Protein AF-A0A081ASE7-F1 (afdb_monomer_lite)

Organism: NCBI:txid1317066

Structure (mmCIF, N/CA/C/O backbone):
data_AF-A0A081ASE7-F1
#
_entry.id   AF-A0A081ASE7-F1
#
loop_
_atom_site.group_PDB
_atom_site.id
_atom_site.type_symbol
_atom_site.label_atom_id
_atom_site.label_alt_id
_atom_site.label_comp_id
_atom_site.label_asym_id
_atom_site.label_entity_id
_atom_site.label_seq_id
_atom_site.pdbx_PDB_ins_code
_atom_site.Cartn_x
_atom_site.Cartn_y
_atom_site.Cartn_z
_atom_site.occupancy
_atom_site.B_iso_or_equiv
_atom_site.auth_seq_id
_atom_site.auth_comp_id
_atom_site.auth_asym_id
_atom_site.auth_atom_id
_atom_site.pdbx_PDB_model_num
ATOM 1 N N . MET A 1 1 ? -24.961 2.358 8.330 1.00 37.66 1 MET A N 1
ATOM 2 C CA . MET A 1 1 ? -25.173 3.781 7.990 1.00 37.66 1 MET A CA 1
ATOM 3 C C . MET A 1 1 ? -24.498 4.041 6.657 1.00 37.66 1 MET A C 1
ATOM 5 O O . MET A 1 1 ? -23.305 3.800 6.544 1.00 37.66 1 MET A O 1
ATOM 9 N N . ALA A 1 2 ? -25.281 4.386 5.636 1.00 39.34 2 ALA A N 1
ATOM 10 C CA . ALA A 1 2 ? -24.842 4.494 4.249 1.00 39.34 2 ALA A CA 1
ATOM 11 C C . ALA A 1 2 ? -24.632 5.969 3.885 1.00 39.34 2 ALA A C 1
ATOM 13 O O . ALA A 1 2 ? -25.591 6.742 3.891 1.00 39.34 2 ALA A O 1
ATOM 14 N N . CYS A 1 3 ? -23.402 6.364 3.558 1.00 46.72 3 CYS A N 1
ATOM 15 C CA . CYS A 1 3 ? -23.148 7.680 2.978 1.00 46.72 3 CYS A CA 1
ATOM 16 C C . CYS A 1 3 ? -23.470 7.627 1.481 1.00 46.72 3 CYS A C 1
ATOM 18 O O . CYS A 1 3 ? -22.793 6.977 0.687 1.00 46.72 3 CYS A O 1
ATOM 20 N N . LYS A 1 4 ? -24.583 8.277 1.147 1.00 43.94 4 LYS A N 1
ATOM 21 C CA . LYS A 1 4 ? -25.170 8.457 -0.180 1.00 43.94 4 LYS A CA 1
ATOM 22 C C . LYS A 1 4 ? -24.197 9.244 -1.070 1.00 43.94 4 LYS A C 1
ATOM 24 O O . LYS A 1 4 ? -23.629 10.237 -0.626 1.00 43.94 4 LYS A O 1
ATOM 29 N N . GLY A 1 5 ? -24.000 8.776 -2.303 1.00 40.81 5 GLY A N 1
ATOM 30 C CA . GLY A 1 5 ? -23.021 9.313 -3.249 1.00 40.81 5 GLY A CA 1
ATOM 31 C C . GLY A 1 5 ? -23.175 10.811 -3.518 1.00 40.81 5 GLY A C 1
ATOM 32 O O . GLY A 1 5 ? -24.281 11.316 -3.716 1.00 40.81 5 GLY A O 1
ATOM 33 N N . PHE A 1 6 ? -22.041 11.508 -3.555 1.00 41.19 6 PHE A N 1
ATOM 34 C CA . PHE A 1 6 ? -21.948 12.900 -3.974 1.00 41.19 6 PHE A CA 1
ATOM 35 C C . PHE A 1 6 ? -22.159 12.969 -5.492 1.00 41.19 6 PHE A C 1
ATOM 37 O O . PHE A 1 6 ? -21.246 12.727 -6.280 1.00 41.19 6 PHE A O 1
ATOM 44 N N . LYS A 1 7 ? -23.398 13.224 -5.917 1.00 41.25 7 LYS A N 1
ATOM 45 C CA . LYS A 1 7 ? -23.735 13.431 -7.327 1.00 41.25 7 LYS A CA 1
ATOM 46 C C . LYS A 1 7 ? -23.467 14.896 -7.669 1.00 41.25 7 LYS A C 1
ATOM 48 O O . LYS A 1 7 ? -24.189 15.775 -7.208 1.00 41.25 7 LYS A O 1
ATOM 53 N N . ALA A 1 8 ? -22.450 15.158 -8.487 1.00 45.34 8 ALA A N 1
ATOM 54 C CA . ALA A 1 8 ? -22.311 16.449 -9.150 1.00 45.34 8 ALA A CA 1
ATOM 55 C C . ALA A 1 8 ? -23.490 16.606 -10.124 1.00 45.34 8 ALA A C 1
ATOM 57 O O . ALA A 1 8 ? -23.613 15.851 -11.091 1.00 45.34 8 ALA A O 1
ATOM 58 N N . SER A 1 9 ? -24.409 17.525 -9.820 1.00 37.75 9 SER A N 1
ATOM 59 C CA . SER A 1 9 ? -25.514 17.836 -10.721 1.00 37.75 9 SER A CA 1
ATOM 60 C C . SER A 1 9 ? -24.978 18.606 -11.921 1.00 37.75 9 SER A C 1
ATOM 62 O O . SER A 1 9 ? -24.335 19.643 -11.770 1.00 37.75 9 SER A O 1
ATOM 64 N N . SER A 1 10 ? -25.254 18.054 -13.100 1.00 40.00 10 SER A N 1
ATOM 65 C CA . SER A 1 10 ? -25.004 18.638 -14.413 1.00 40.00 10 SER A CA 1
ATOM 66 C C . SER A 1 10 ? -25.527 20.072 -14.497 1.00 40.00 10 SER A C 1
ATOM 68 O O . SER A 1 10 ? -26.594 20.381 -13.966 1.00 40.00 10 SER A O 1
ATOM 70 N N . ALA A 1 11 ? -24.750 20.904 -15.189 1.00 47.31 11 ALA A N 1
ATOM 71 C CA . ALA A 1 11 ? -24.963 22.320 -15.438 1.00 47.31 11 ALA A CA 1
ATOM 72 C C . ALA A 1 11 ? -26.425 22.660 -15.781 1.00 47.31 11 ALA A C 1
ATOM 74 O O . ALA A 1 11 ? -26.929 22.276 -16.834 1.00 47.31 11 ALA A O 1
ATOM 75 N N . ALA A 1 12 ? -27.073 23.420 -14.898 1.00 38.94 12 ALA A N 1
ATOM 76 C CA . ALA A 1 12 ? -28.266 24.193 -15.215 1.00 38.94 12 ALA A CA 1
ATOM 77 C C . ALA A 1 12 ? -27.850 25.665 -15.331 1.00 38.94 12 ALA A C 1
ATOM 79 O O . ALA A 1 12 ? -27.097 26.173 -14.499 1.00 38.94 12 ALA A O 1
ATOM 80 N N . GLN A 1 13 ? -28.273 26.304 -16.419 1.00 39.38 13 GLN A N 1
ATOM 81 C CA . GLN A 1 13 ? -27.868 27.651 -16.810 1.00 39.38 13 GLN A CA 1
ATOM 82 C C . GLN A 1 13 ? -28.332 28.710 -15.787 1.00 39.38 13 GLN A C 1
ATOM 84 O O . GLN A 1 13 ? -29.387 28.530 -15.175 1.00 39.38 13 GLN A O 1
ATOM 89 N N . PRO A 1 14 ? -27.590 29.818 -15.597 1.00 40.09 14 PRO A N 1
ATOM 90 C CA . PRO A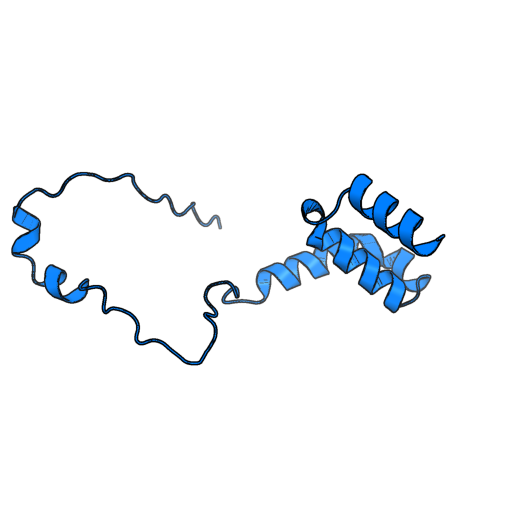 1 14 ? -27.941 30.849 -14.624 1.00 40.09 14 PRO A CA 1
ATOM 91 C C . PRO A 1 14 ? -29.102 31.714 -15.137 1.00 40.09 14 PRO A C 1
ATOM 93 O O . PRO A 1 14 ? -28.974 32.369 -16.169 1.00 40.09 14 PRO A O 1
ATOM 96 N N . THR A 1 15 ? -30.214 31.758 -14.403 1.00 42.38 15 THR A N 1
ATOM 97 C CA . THR A 1 15 ? -31.198 32.846 -14.495 1.00 42.38 15 THR A CA 1
ATOM 98 C C . THR A 1 15 ? -30.738 34.028 -13.632 1.00 42.38 15 THR A C 1
ATOM 100 O O . THR A 1 15 ? -30.171 33.851 -12.549 1.00 42.38 15 THR A O 1
ATOM 103 N N . GLU A 1 16 ? -30.957 35.248 -14.131 1.00 53.66 16 GLU A N 1
ATOM 104 C CA . GLU A 1 16 ? -30.357 36.514 -13.666 1.00 53.66 16 GLU A CA 1
ATOM 105 C C . GLU A 1 16 ? -30.599 36.909 -12.193 1.00 53.66 16 GLU A C 1
ATOM 107 O O . GLU A 1 16 ? -29.951 37.829 -11.689 1.00 53.66 16 GLU A O 1
ATOM 112 N N . GLU A 1 17 ? -31.467 36.218 -11.454 1.00 48.59 17 GLU A N 1
ATOM 113 C CA . GLU A 1 17 ? -31.783 36.549 -10.055 1.00 48.59 17 GLU A CA 1
ATOM 114 C C . GLU A 1 17 ? -30.665 36.201 -9.061 1.00 48.59 17 GLU A C 1
ATOM 116 O O . GLU A 1 17 ? -30.566 36.810 -7.993 1.00 48.59 17 GLU A O 1
ATOM 121 N N . THR A 1 18 ? -29.761 35.284 -9.415 1.00 45.03 18 THR A N 1
ATOM 122 C CA . THR A 1 18 ? -28.657 34.882 -8.518 1.00 45.03 18 THR A CA 1
ATOM 123 C C . THR A 1 18 ? -27.640 36.015 -8.315 1.00 45.03 18 THR A C 1
ATOM 125 O O . THR A 1 18 ? -26.959 36.085 -7.292 1.00 45.03 18 THR A O 1
ATOM 128 N N . THR A 1 19 ? -27.588 36.961 -9.253 1.00 47.91 19 THR A N 1
ATOM 129 C CA . THR A 1 19 ? -26.613 38.060 -9.303 1.00 47.91 19 THR A CA 1
ATOM 130 C C . THR A 1 19 ? -26.806 39.112 -8.203 1.00 47.91 19 THR A C 1
ATOM 132 O O . THR A 1 19 ? -25.910 39.917 -7.970 1.00 47.91 19 THR A O 1
ATOM 135 N N . ARG A 1 20 ? -27.953 39.119 -7.504 1.00 52.03 20 ARG A N 1
ATOM 136 C CA . ARG A 1 20 ? -28.248 40.072 -6.412 1.00 52.03 20 ARG A CA 1
ATOM 137 C C . ARG A 1 20 ? -28.177 39.469 -5.010 1.00 52.03 20 ARG A C 1
ATOM 139 O O . ARG A 1 20 ? -28.446 40.169 -4.038 1.00 52.03 20 ARG A O 1
ATOM 146 N N . SER A 1 21 ? -27.832 38.189 -4.877 1.00 62.25 21 SER A N 1
ATOM 147 C CA . SER A 1 21 ? -27.681 37.578 -3.558 1.00 62.25 21 SER A CA 1
ATOM 148 C C . SER A 1 21 ? -26.294 37.875 -2.988 1.00 62.25 21 SER A C 1
ATOM 150 O O . SER A 1 21 ? -25.284 37.660 -3.657 1.00 62.25 21 SER A O 1
ATOM 152 N N . PHE A 1 22 ? -26.243 38.306 -1.722 1.00 57.66 22 PHE A N 1
ATOM 153 C CA . PHE A 1 22 ? -25.021 38.525 -0.927 1.00 57.66 22 PHE A CA 1
ATOM 154 C C . PHE A 1 22 ? -24.048 37.327 -0.944 1.00 57.66 22 PHE A C 1
ATOM 156 O O . PHE A 1 22 ? -22.863 37.474 -0.656 1.00 57.66 22 PHE A O 1
ATOM 163 N N . LEU A 1 23 ? -24.532 36.145 -1.331 1.00 61.34 23 LEU A N 1
ATOM 164 C CA . LEU A 1 23 ? -23.751 34.922 -1.503 1.00 61.34 23 LEU A CA 1
ATOM 165 C C . LEU A 1 23 ? -22.827 34.941 -2.734 1.00 61.34 23 LEU A C 1
ATOM 167 O O . LEU A 1 23 ? -21.864 34.177 -2.774 1.00 61.34 23 LEU A O 1
ATOM 171 N N . GLY A 1 24 ? -23.075 35.810 -3.722 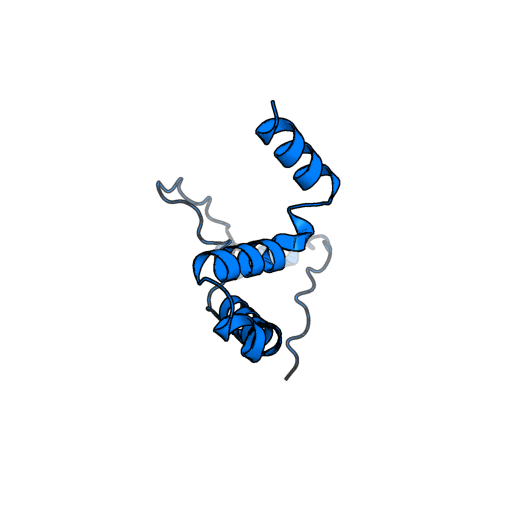1.00 52.56 24 GLY A 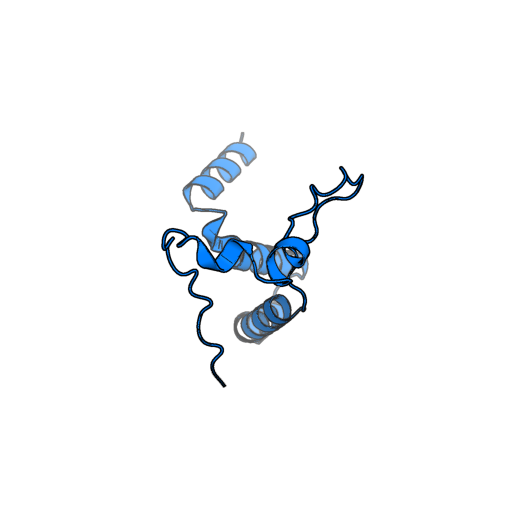N 1
ATOM 172 C CA . GLY A 1 24 ? -22.283 35.885 -4.955 1.00 52.56 24 GLY A CA 1
ATOM 173 C C . GLY A 1 24 ? -20.825 36.296 -4.725 1.00 52.56 24 GLY A C 1
ATOM 174 O O . GLY A 1 24 ? -19.929 35.805 -5.408 1.00 52.56 24 GLY A O 1
ATOM 175 N N . VAL A 1 25 ? -20.570 37.132 -3.713 1.00 55.56 25 VAL A N 1
ATOM 176 C CA . VAL A 1 25 ? -19.211 37.562 -3.336 1.00 55.56 25 VAL A CA 1
ATOM 177 C C . VAL A 1 25 ? -18.490 36.482 -2.518 1.00 55.56 25 VAL A C 1
ATOM 179 O O . VAL A 1 25 ? -17.276 36.338 -2.615 1.00 55.56 25 VAL A O 1
ATOM 182 N N . VAL A 1 26 ? -19.228 35.658 -1.767 1.00 58.31 26 VAL A N 1
ATOM 183 C CA . VAL A 1 26 ? -18.655 34.616 -0.892 1.00 58.31 26 VAL A CA 1
ATOM 184 C C . VAL A 1 26 ? -18.081 33.440 -1.695 1.00 58.31 26 VAL A C 1
ATOM 186 O O . VAL A 1 26 ? -17.126 32.803 -1.257 1.00 58.31 26 VAL A O 1
ATOM 189 N N . PHE A 1 27 ? -18.601 33.178 -2.898 1.00 57.00 27 PHE A N 1
ATOM 190 C CA . PHE A 1 27 ? -18.088 32.136 -3.799 1.00 57.00 27 PHE A CA 1
ATOM 191 C C . PHE A 1 27 ? -17.125 32.652 -4.871 1.00 57.00 27 PHE A C 1
ATOM 193 O O . PHE A 1 27 ? -16.828 31.925 -5.825 1.00 57.00 27 PHE A O 1
ATOM 200 N N . GLN A 1 28 ? -16.609 33.878 -4.739 1.00 60.47 28 GLN A N 1
ATOM 201 C CA . GLN A 1 28 ? -15.558 34.351 -5.630 1.00 60.47 28 GLN A CA 1
ATOM 202 C C . GLN A 1 28 ? -14.322 33.469 -5.394 1.00 60.47 28 GLN A C 1
ATOM 204 O O . GLN A 1 28 ? -13.620 33.602 -4.395 1.00 60.47 28 GLN A O 1
ATOM 209 N N . LYS A 1 29 ? -14.115 32.481 -6.279 1.00 62.03 29 LYS A N 1
ATOM 210 C CA . LYS A 1 29 ? -12.973 31.562 -6.237 1.00 62.03 29 LYS A CA 1
ATOM 211 C C . LYS A 1 29 ? -11.708 32.397 -6.345 1.00 62.03 29 LYS A C 1
ATOM 213 O O . LYS A 1 29 ? -11.304 32.777 -7.439 1.00 62.03 29 LYS A O 1
ATOM 218 N N . ALA A 1 30 ? -11.108 32.681 -5.195 1.00 65.75 30 ALA A N 1
ATOM 219 C CA . ALA A 1 30 ? -9.784 33.255 -5.121 1.00 65.75 30 ALA A CA 1
ATOM 220 C C . ALA A 1 30 ? -8.834 32.327 -5.879 1.00 65.75 30 ALA A C 1
ATOM 222 O O . ALA A 1 30 ? -8.775 31.123 -5.608 1.00 65.75 30 ALA A O 1
ATOM 223 N N . THR A 1 31 ? -8.121 32.878 -6.857 1.00 64.56 31 THR A N 1
ATOM 224 C CA . THR A 1 31 ? -7.048 32.174 -7.551 1.00 64.56 31 THR A CA 1
ATOM 225 C C . THR A 1 31 ? -6.025 31.775 -6.487 1.00 64.56 31 THR A C 1
ATOM 227 O O . THR A 1 31 ? -5.469 32.668 -5.843 1.00 64.56 31 THR A O 1
ATOM 230 N N . PRO A 1 32 ? -5.803 30.473 -6.222 1.00 63.91 32 PRO A N 1
ATOM 231 C CA . PRO A 1 32 ? -4.904 30.074 -5.153 1.00 63.91 32 PRO A CA 1
ATOM 232 C C . PRO A 1 32 ? -3.507 30.596 -5.485 1.00 63.91 32 PRO A C 1
ATOM 234 O O . PRO A 1 32 ? -2.979 30.336 -6.570 1.00 63.91 32 PRO A O 1
ATOM 237 N N . ALA A 1 33 ? -2.928 31.369 -4.563 1.00 69.62 33 ALA A N 1
ATOM 238 C CA . ALA A 1 33 ? -1.548 31.816 -4.668 1.00 69.62 33 ALA A CA 1
ATOM 239 C C . ALA A 1 33 ? -0.651 30.596 -4.914 1.00 69.62 33 ALA A C 1
ATOM 241 O O . ALA A 1 33 ? -0.864 29.538 -4.319 1.00 69.62 33 ALA A O 1
ATOM 242 N N . ARG A 1 34 ? 0.325 30.725 -5.817 1.00 67.69 34 ARG A N 1
ATOM 243 C CA . ARG A 1 34 ? 1.233 29.634 -6.184 1.00 67.69 34 ARG A CA 1
ATOM 244 C C . ARG A 1 34 ? 2.047 29.251 -4.945 1.00 67.69 34 ARG A C 1
ATOM 246 O O . ARG A 1 34 ? 2.995 29.942 -4.588 1.00 67.69 34 ARG A O 1
ATOM 253 N N . THR A 1 35 ? 1.617 28.203 -4.249 1.00 71.06 35 THR A N 1
ATOM 254 C CA . THR A 1 35 ? 2.269 27.742 -3.024 1.00 71.06 35 THR A CA 1
ATOM 255 C C . THR A 1 35 ? 3.530 26.963 -3.399 1.00 71.06 35 THR A C 1
ATOM 257 O O . THR A 1 35 ? 3.605 26.330 -4.452 1.00 71.06 35 THR A O 1
ATOM 260 N N . THR A 1 36 ? 4.545 27.011 -2.542 1.00 85.31 36 THR A N 1
ATOM 261 C CA . THR A 1 36 ? 5.760 26.190 -2.673 1.00 85.31 36 THR A CA 1
ATOM 262 C C . THR A 1 36 ? 5.523 24.721 -2.315 1.00 85.31 36 THR A C 1
ATOM 264 O O . THR A 1 36 ? 6.408 23.892 -2.506 1.00 85.31 36 THR A O 1
ATOM 267 N N . TYR A 1 37 ? 4.344 24.393 -1.784 1.00 82.69 37 TYR A N 1
ATOM 268 C CA . TYR A 1 37 ? 4.012 23.080 -1.247 1.00 82.69 37 TYR A CA 1
ATOM 269 C C . TYR A 1 37 ? 3.113 22.308 -2.208 1.00 82.69 37 TYR A C 1
ATOM 271 O O . TYR A 1 37 ? 2.217 22.868 -2.840 1.00 82.69 37 TYR A O 1
ATOM 279 N N . MET A 1 38 ? 3.322 20.995 -2.299 1.00 84.62 38 MET A N 1
ATOM 280 C CA . MET A 1 38 ? 2.446 20.145 -3.101 1.00 84.62 38 MET A CA 1
ATOM 281 C C . MET A 1 38 ? 1.039 20.092 -2.501 1.00 84.62 38 MET A C 1
ATOM 283 O O . MET A 1 38 ? 0.854 20.108 -1.284 1.00 84.62 38 MET A O 1
ATOM 287 N N . SER A 1 39 ? 0.038 20.017 -3.376 1.00 84.75 39 SER A N 1
ATOM 288 C CA . SER A 1 39 ? -1.354 19.862 -2.964 1.00 84.75 39 SER A CA 1
ATOM 289 C C . SER A 1 39 ? -1.555 18.522 -2.257 1.00 84.75 39 SER A C 1
ATOM 291 O O . SER A 1 39 ? -1.284 17.471 -2.829 1.00 84.75 39 SER A O 1
ATOM 293 N N . VAL A 1 40 ? -2.093 18.568 -1.037 1.00 85.94 40 VAL A N 1
ATOM 294 C CA . VAL A 1 40 ? -2.467 17.385 -0.239 1.00 85.94 40 VAL A CA 1
ATOM 295 C C . VAL A 1 40 ? -3.886 16.892 -0.533 1.00 85.94 40 VAL A C 1
ATOM 297 O O . VAL A 1 40 ? -4.384 16.010 0.152 1.00 85.94 40 VAL A O 1
ATOM 300 N N . SER A 1 41 ? -4.553 17.444 -1.551 1.00 87.06 41 SER A N 1
ATOM 301 C CA . SER A 1 41 ? -5.940 17.087 -1.898 1.00 87.06 41 SER A CA 1
ATOM 302 C C . SER A 1 41 ? -6.147 15.606 -2.247 1.00 87.06 41 SER A C 1
ATOM 304 O O . SER A 1 41 ? -7.262 15.109 -2.126 1.00 87.06 41 SER A O 1
ATOM 306 N N . SER A 1 42 ? -5.091 14.900 -2.657 1.00 84.38 42 SER A N 1
ATOM 307 C CA . SER A 1 42 ? -5.111 13.458 -2.926 1.00 84.38 42 SER A CA 1
ATOM 308 C C . SER A 1 42 ? -4.948 12.593 -1.673 1.00 84.38 42 SER A C 1
ATOM 310 O O . SER A 1 42 ? -5.180 11.387 -1.739 1.00 84.38 42 SER A O 1
ATOM 312 N N . ILE A 1 43 ? -4.538 13.177 -0.544 1.00 84.88 43 ILE A N 1
ATOM 313 C CA . ILE A 1 43 ? -4.358 12.455 0.713 1.00 84.88 43 ILE A CA 1
ATOM 314 C C . ILE A 1 43 ? -5.723 12.391 1.403 1.00 84.88 43 ILE A C 1
ATOM 316 O O . ILE A 1 43 ? -6.311 13.437 1.692 1.00 84.88 43 ILE A O 1
ATOM 320 N N . PRO A 1 44 ? -6.259 11.190 1.675 1.00 83.19 44 PRO A N 1
ATOM 321 C CA . PRO A 1 44 ? -7.524 11.078 2.376 1.00 83.19 44 PRO A CA 1
ATOM 322 C C . PRO A 1 44 ? -7.409 11.682 3.788 1.00 83.19 44 PRO A C 1
ATOM 324 O O . PRO A 1 44 ? -6.369 11.554 4.434 1.00 83.19 44 PRO A O 1
ATOM 327 N N . PRO A 1 45 ? -8.482 12.300 4.311 1.00 81.31 45 PRO A N 1
ATOM 328 C CA . PRO A 1 45 ? -8.469 12.985 5.608 1.00 81.31 45 PRO A CA 1
ATOM 329 C C . PRO A 1 45 ? -8.302 12.040 6.811 1.00 81.31 45 PRO A C 1
ATOM 331 O O . PRO A 1 45 ? -8.118 12.503 7.932 1.00 81.31 45 PRO A O 1
ATOM 334 N N . THR A 1 46 ? -8.393 10.722 6.599 1.00 88.56 46 THR A N 1
ATOM 335 C CA . THR A 1 46 ? -8.346 9.686 7.641 1.00 88.56 46 THR A CA 1
ATOM 336 C C . THR A 1 46 ? -7.668 8.418 7.126 1.00 88.56 46 THR A C 1
ATOM 338 O O . THR A 1 46 ? -7.752 8.116 5.935 1.00 88.56 46 THR A O 1
ATOM 341 N N . SER A 1 47 ? -7.112 7.612 8.031 1.00 88.44 47 SER A N 1
ATOM 342 C CA . SER A 1 47 ? -6.470 6.315 7.760 1.00 88.44 47 SER A CA 1
ATOM 343 C C . SER A 1 47 ? -7.428 5.162 7.423 1.00 88.44 47 SER A C 1
ATOM 345 O O . SER A 1 47 ? -6.969 4.035 7.246 1.00 88.44 47 SER A O 1
ATOM 347 N N . ASN A 1 48 ? -8.734 5.413 7.293 1.00 86.75 48 ASN A N 1
ATOM 348 C CA . ASN A 1 48 ? -9.767 4.382 7.119 1.00 86.75 48 ASN A CA 1
ATOM 349 C C . ASN A 1 48 ? -9.474 3.383 5.984 1.00 86.75 48 ASN A C 1
ATOM 351 O O . ASN A 1 48 ? -9.715 2.187 6.136 1.00 86.75 48 ASN A O 1
ATOM 355 N N . GLU A 1 49 ? -8.942 3.850 4.850 1.00 84.56 49 GLU A N 1
ATOM 356 C CA . GLU A 1 49 ? -8.587 2.972 3.725 1.00 84.56 49 GLU A CA 1
ATOM 357 C C . GLU A 1 49 ? -7.427 2.031 4.079 1.00 84.56 49 GLU A C 1
ATOM 359 O O . GLU A 1 49 ? -7.498 0.831 3.805 1.00 84.56 49 GLU A O 1
ATOM 364 N N . CYS A 1 50 ? -6.400 2.543 4.764 1.00 85.56 50 CYS A N 1
ATOM 365 C CA . CYS A 1 50 ? -5.285 1.739 5.260 1.00 85.56 50 CYS A CA 1
ATOM 366 C C . CYS A 1 50 ? -5.767 0.703 6.282 1.00 85.56 50 CYS A C 1
ATOM 368 O O . CYS A 1 50 ? -5.386 -0.463 6.216 1.00 85.56 50 CYS A O 1
ATOM 370 N N . GLU A 1 51 ? -6.637 1.099 7.210 1.00 88.19 51 GLU A N 1
ATOM 371 C CA . GLU A 1 51 ? -7.186 0.203 8.232 1.00 88.19 51 GLU A CA 1
ATOM 372 C C . GLU A 1 51 ? -8.054 -0.902 7.625 1.00 88.19 51 GLU A C 1
ATOM 374 O O . GLU A 1 51 ? -7.909 -2.074 7.993 1.00 88.19 51 GLU A O 1
ATOM 379 N N . ARG A 1 52 ? -8.911 -0.567 6.649 1.00 88.12 52 ARG A N 1
ATOM 380 C CA . ARG A 1 52 ? -9.715 -1.557 5.917 1.00 88.12 52 ARG A CA 1
ATOM 381 C C . ARG A 1 52 ? -8.814 -2.540 5.177 1.00 88.12 52 ARG A C 1
ATOM 383 O O . ARG A 1 52 ? -9.045 -3.747 5.235 1.00 88.12 52 ARG A O 1
ATOM 390 N N . PHE A 1 53 ? -7.764 -2.033 4.539 1.00 85.56 53 PHE A N 1
ATOM 391 C CA . PHE A 1 53 ? -6.789 -2.848 3.835 1.00 85.56 53 PHE A CA 1
ATOM 392 C C . PHE A 1 53 ? -6.032 -3.798 4.773 1.00 85.56 53 PHE A C 1
ATOM 394 O O . PHE A 1 53 ? -6.017 -5.004 4.536 1.00 85.56 53 PHE A O 1
ATOM 401 N N . PHE A 1 54 ? -5.470 -3.308 5.881 1.00 82.75 54 PHE A N 1
ATOM 402 C CA . PHE A 1 54 ? -4.746 -4.166 6.823 1.00 82.75 54 PHE A CA 1
ATOM 403 C C . PHE A 1 54 ? -5.659 -5.143 7.570 1.00 82.75 54 PHE A C 1
ATOM 405 O O . PHE A 1 54 ? -5.215 -6.231 7.937 1.00 82.75 54 PHE A O 1
ATOM 412 N N . SER A 1 55 ? -6.941 -4.816 7.732 1.00 85.94 55 SER A N 1
ATOM 413 C CA . SER A 1 55 ? -7.943 -5.758 8.240 1.00 85.94 55 SER A CA 1
ATOM 414 C C . SER A 1 55 ? -8.169 -6.924 7.270 1.00 85.94 55 SER A C 1
ATOM 416 O O . SER A 1 55 ? -8.183 -8.082 7.687 1.00 85.94 55 SER A O 1
ATOM 418 N N . GLN A 1 56 ? -8.275 -6.645 5.967 1.00 82.06 56 GLN A N 1
ATOM 419 C CA . GLN A 1 56 ? -8.381 -7.681 4.931 1.00 82.06 56 GLN A CA 1
ATOM 420 C C . GLN A 1 56 ? -7.085 -8.483 4.795 1.00 82.06 56 GLN A C 1
ATOM 422 O O . GLN A 1 56 ? -7.116 -9.712 4.757 1.00 82.06 56 GLN A O 1
ATOM 427 N N . ALA A 1 57 ? -5.935 -7.807 4.794 1.00 79.31 57 ALA A N 1
ATOM 428 C CA . ALA A 1 57 ? -4.633 -8.458 4.758 1.00 79.31 57 ALA A CA 1
ATOM 429 C C . ALA A 1 57 ? -4.451 -9.382 5.971 1.00 79.31 57 ALA A C 1
ATOM 431 O O . ALA A 1 57 ? -3.970 -10.502 5.830 1.00 79.31 57 ALA A O 1
ATOM 432 N N . LYS A 1 58 ? -4.902 -8.974 7.163 1.00 79.12 58 LYS A N 1
ATOM 433 C CA . LYS A 1 58 ? -4.915 -9.854 8.333 1.00 79.12 58 LYS A CA 1
ATOM 434 C C . LYS A 1 58 ? -5.700 -11.134 8.038 1.00 79.12 58 LYS A C 1
ATOM 436 O O . LYS A 1 58 ? -5.147 -12.209 8.233 1.00 79.12 58 LYS A O 1
ATOM 441 N N . LEU A 1 59 ? -6.916 -11.049 7.499 1.00 72.19 59 LEU A N 1
ATOM 442 C CA . LEU A 1 59 ? -7.717 -12.235 7.164 1.00 72.19 59 LEU A CA 1
ATOM 443 C C . LEU A 1 59 ? -7.011 -13.175 6.168 1.00 72.19 59 LEU A C 1
ATOM 445 O O . LEU A 1 59 ? -6.988 -14.382 6.382 1.00 72.19 59 LEU A O 1
ATOM 449 N N . VAL A 1 60 ? -6.406 -12.626 5.113 1.00 68.19 60 VAL A N 1
ATOM 450 C CA . VAL A 1 60 ? -5.777 -13.410 4.033 1.00 68.19 60 VAL A CA 1
ATOM 451 C C . VAL A 1 60 ? -4.430 -14.007 4.452 1.00 68.19 60 VAL A C 1
ATOM 453 O O . VAL A 1 60 ? -4.075 -15.103 4.022 1.00 68.19 60 VAL A O 1
ATOM 456 N N . TYR A 1 61 ? -3.680 -13.316 5.311 1.00 67.19 61 TYR A N 1
ATOM 457 C CA . TYR A 1 61 ? -2.298 -13.674 5.618 1.00 67.19 61 TYR A CA 1
ATOM 458 C C . TYR A 1 61 ? -2.090 -14.265 7.018 1.00 67.19 61 TYR A C 1
ATOM 460 O O . TYR A 1 61 ? -0.958 -14.594 7.328 1.00 67.19 61 TYR A O 1
ATOM 468 N N . THR A 1 62 ? -3.101 -14.444 7.881 1.00 70.62 62 THR A N 1
ATOM 469 C CA . THR A 1 62 ? -2.860 -14.818 9.302 1.00 70.62 62 THR A CA 1
ATOM 470 C C . THR A 1 62 ? -1.997 -16.079 9.490 1.00 70.62 62 THR A C 1
ATOM 472 O O . THR A 1 62 ? -1.042 -16.033 10.266 1.00 70.62 62 THR A O 1
ATOM 475 N N . GLU A 1 63 ? -2.269 -17.173 8.770 1.00 67.19 63 GLU A N 1
ATOM 476 C CA . GLU A 1 63 ? -1.495 -18.420 8.919 1.00 67.19 63 GLU A CA 1
ATOM 477 C C . GLU A 1 63 ? -0.247 -18.454 8.022 1.00 67.19 63 GLU A C 1
ATOM 479 O O . GLU A 1 63 ? 0.850 -18.734 8.501 1.00 67.19 63 GLU A O 1
ATOM 484 N N . MET A 1 64 ? -0.364 -18.049 6.751 1.00 66.75 64 MET A N 1
ATOM 485 C CA . MET A 1 64 ? 0.768 -17.994 5.805 1.00 66.75 64 MET A CA 1
ATOM 486 C C . MET A 1 64 ? 1.840 -16.959 6.178 1.00 66.75 64 MET A C 1
ATOM 488 O O . MET A 1 64 ? 2.995 -17.087 5.778 1.00 66.75 64 MET A O 1
ATOM 492 N N . ARG A 1 65 ? 1.485 -15.923 6.948 1.00 68.81 65 ARG A N 1
ATOM 493 C CA . ARG A 1 65 ? 2.425 -14.893 7.406 1.00 68.81 65 ARG A CA 1
ATOM 494 C C . ARG A 1 65 ? 3.468 -15.449 8.357 1.00 68.81 65 ARG A C 1
ATOM 496 O O . ARG A 1 65 ? 4.599 -14.987 8.311 1.00 68.81 65 ARG A O 1
ATOM 503 N N . LYS A 1 66 ? 3.108 -16.408 9.217 1.00 73.19 66 LYS A N 1
ATOM 504 C CA . LYS A 1 66 ? 4.048 -16.970 10.201 1.00 73.19 66 LYS A CA 1
ATOM 505 C C . LYS A 1 66 ? 5.210 -17.701 9.522 1.00 73.19 66 LYS A C 1
ATOM 507 O O . LYS A 1 66 ? 6.297 -17.748 10.082 1.00 73.19 66 LYS A O 1
ATOM 512 N N . SER A 1 67 ? 4.983 -18.241 8.324 1.00 79.56 67 SER A N 1
ATOM 513 C 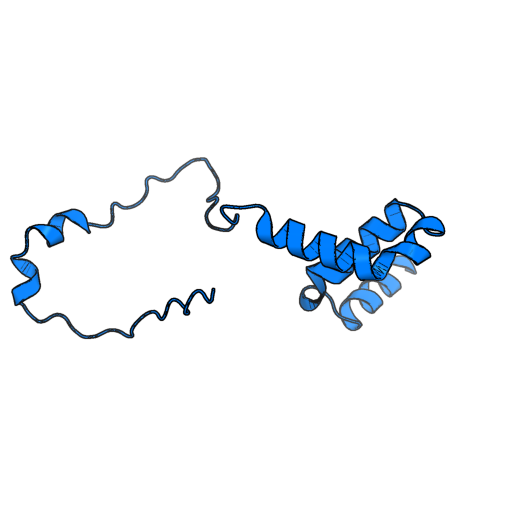CA . SER A 1 67 ? 5.980 -18.963 7.529 1.00 79.56 67 SER A CA 1
ATOM 514 C C . SER A 1 67 ? 6.707 -18.103 6.490 1.00 79.56 67 SER A C 1
ATOM 516 O O . SER A 1 67 ? 7.562 -18.620 5.779 1.00 79.56 67 SER A O 1
ATOM 518 N N . MET A 1 68 ? 6.354 -16.823 6.345 1.00 83.50 68 MET A N 1
ATOM 519 C CA . MET A 1 68 ? 6.841 -15.967 5.263 1.00 83.50 68 MET A CA 1
ATOM 520 C C . MET A 1 68 ? 7.721 -14.840 5.802 1.00 83.50 68 MET A C 1
ATOM 522 O O . MET A 1 68 ? 7.394 -14.216 6.810 1.00 83.50 68 MET A O 1
ATOM 526 N N . ASP A 1 69 ? 8.819 -14.553 5.100 1.00 87.06 69 ASP A N 1
ATOM 527 C CA . ASP A 1 69 ? 9.685 -13.422 5.432 1.00 87.06 69 ASP A CA 1
ATOM 528 C C . ASP A 1 69 ? 8.918 -12.088 5.372 1.00 87.06 69 ASP A C 1
ATOM 530 O O . ASP A 1 69 ? 8.056 -11.876 4.511 1.00 87.06 69 ASP A O 1
ATOM 534 N N . VAL A 1 70 ? 9.255 -11.165 6.277 1.00 83.50 70 VAL A N 1
ATOM 535 C CA . VAL A 1 70 ? 8.557 -9.878 6.429 1.00 83.50 70 VAL A CA 1
ATOM 536 C C . VAL A 1 70 ? 8.643 -9.040 5.153 1.00 83.50 70 VAL A C 1
ATOM 538 O O . VAL A 1 70 ? 7.659 -8.393 4.785 1.00 83.50 70 VAL A O 1
ATOM 541 N N . ASN A 1 71 ? 9.769 -9.090 4.436 1.00 87.81 71 ASN A N 1
ATOM 542 C CA . ASN A 1 71 ? 9.920 -8.359 3.178 1.00 87.81 71 ASN A CA 1
ATOM 543 C C . ASN A 1 71 ? 9.032 -8.961 2.090 1.00 87.81 71 ASN A C 1
ATOM 545 O O . ASN A 1 71 ? 8.367 -8.231 1.356 1.00 87.81 71 ASN A O 1
ATOM 549 N N . THR A 1 72 ? 8.961 -10.293 2.028 1.00 87.25 72 THR A N 1
ATOM 550 C CA . THR A 1 72 ? 8.109 -11.002 1.061 1.00 87.25 72 THR A CA 1
ATOM 551 C C . THR A 1 72 ? 6.639 -10.658 1.281 1.00 87.25 72 THR A C 1
ATOM 553 O O . THR A 1 72 ? 5.932 -10.316 0.331 1.00 87.25 72 THR A O 1
ATOM 556 N N . LEU A 1 73 ? 6.187 -10.657 2.539 1.00 86.25 73 LEU A N 1
ATOM 557 C CA . LEU A 1 73 ? 4.838 -10.216 2.882 1.00 86.25 73 LEU A CA 1
ATOM 558 C C . LEU A 1 73 ? 4.595 -8.767 2.435 1.00 86.25 73 LEU A C 1
ATOM 560 O O . LEU A 1 73 ? 3.563 -8.487 1.829 1.00 86.25 73 LEU A O 1
ATOM 564 N N . GLY A 1 74 ? 5.535 -7.857 2.706 1.00 86.81 74 GLY A N 1
ATOM 565 C CA . GLY A 1 74 ? 5.428 -6.451 2.310 1.00 86.81 74 GLY A CA 1
ATOM 566 C C . GLY A 1 74 ? 5.248 -6.273 0.801 1.00 86.81 74 GLY A C 1
ATOM 567 O O . GLY A 1 74 ? 4.369 -5.527 0.368 1.00 86.81 74 GLY A O 1
ATOM 568 N N . VAL A 1 75 ? 6.014 -7.017 -0.000 1.00 88.62 75 VAL A N 1
ATOM 569 C CA . VAL A 1 75 ? 5.908 -6.996 -1.466 1.00 88.62 75 VAL A CA 1
ATOM 570 C C . VAL A 1 75 ? 4.552 -7.521 -1.935 1.00 88.62 75 VAL A C 1
ATOM 572 O O . VAL A 1 75 ? 3.909 -6.885 -2.769 1.00 88.62 75 VAL A O 1
ATOM 575 N N . LEU A 1 76 ? 4.072 -8.641 -1.388 1.00 86.75 76 LEU A N 1
ATOM 576 C CA . LEU A 1 76 ? 2.767 -9.197 -1.765 1.00 86.75 76 LEU A CA 1
ATOM 577 C C . LEU A 1 76 ? 1.618 -8.238 -1.446 1.00 86.75 76 LEU A C 1
ATOM 579 O O . LEU A 1 76 ? 0.732 -8.032 -2.271 1.00 86.75 76 LEU A O 1
ATOM 583 N N . VAL A 1 77 ? 1.659 -7.623 -0.266 1.00 86.81 77 VAL A N 1
ATOM 584 C CA . VAL A 1 77 ? 0.680 -6.634 0.190 1.00 86.81 77 VAL A CA 1
ATOM 585 C C . VAL A 1 77 ? 0.701 -5.402 -0.727 1.00 86.81 77 VAL A C 1
ATOM 587 O O . VAL A 1 77 ? -0.351 -4.976 -1.201 1.00 86.81 77 VAL A O 1
ATOM 590 N N . PHE A 1 78 ? 1.883 -4.879 -1.064 1.00 88.19 78 PHE A N 1
ATOM 591 C CA . PHE A 1 78 ? 2.035 -3.761 -2.000 1.00 88.19 78 PHE A CA 1
ATOM 592 C C . PHE A 1 78 ? 1.468 -4.074 -3.392 1.00 88.19 78 PHE A C 1
ATOM 594 O O . PHE A 1 78 ? 0.706 -3.277 -3.945 1.00 88.19 78 PHE A O 1
ATOM 601 N N . LEU A 1 79 ? 1.806 -5.240 -3.946 1.00 88.62 79 LEU A N 1
ATOM 602 C CA . LEU A 1 79 ? 1.309 -5.677 -5.251 1.00 88.62 79 LEU A CA 1
ATOM 603 C C . LEU A 1 79 ? -0.205 -5.905 -5.229 1.00 88.62 79 LEU A C 1
ATOM 605 O O . LEU A 1 79 ? -0.888 -5.566 -6.192 1.00 88.62 79 LEU A O 1
ATOM 609 N N . SER A 1 80 ? -0.744 -6.447 -4.135 1.00 86.50 80 SER A N 1
ATOM 610 C CA . SER A 1 80 ? -2.184 -6.646 -3.978 1.00 86.50 80 SER A CA 1
ATOM 611 C C . SER A 1 80 ? -2.947 -5.326 -3.906 1.00 86.50 80 SER A C 1
ATOM 613 O O . SER A 1 80 ? -4.033 -5.238 -4.468 1.00 86.50 80 SER A O 1
ATOM 615 N N . TYR A 1 81 ? -2.414 -4.319 -3.209 1.00 87.44 81 TYR A N 1
ATOM 616 C CA . TYR A 1 81 ? -3.055 -3.007 -3.105 1.00 87.44 81 TYR A CA 1
ATOM 617 C C . TYR A 1 81 ? -3.065 -2.281 -4.452 1.00 87.44 81 TYR A C 1
ATOM 619 O O . TYR A 1 81 ? -4.081 -1.736 -4.867 1.00 87.44 81 TYR A O 1
ATOM 627 N N . ASN A 1 82 ? -1.943 -2.326 -5.169 1.00 89.75 82 ASN A N 1
ATOM 628 C CA . ASN A 1 82 ? -1.778 -1.650 -6.453 1.00 89.75 82 ASN A CA 1
ATOM 629 C C . ASN A 1 82 ? -2.146 -2.559 -7.631 1.00 89.75 82 ASN A C 1
ATOM 631 O O . ASN 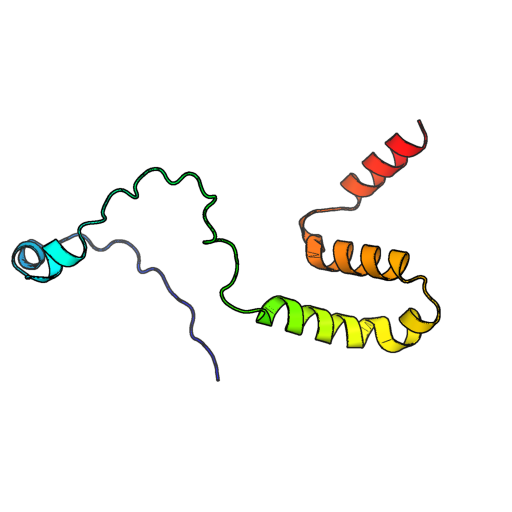A 1 82 ? -1.479 -2.522 -8.661 1.00 89.75 82 ASN A O 1
ATOM 635 N N . ARG A 1 83 ? -3.169 -3.410 -7.489 1.00 89.12 83 ARG A N 1
ATOM 636 C CA . ARG A 1 83 ? -3.478 -4.446 -8.487 1.00 89.12 83 ARG A CA 1
ATOM 637 C C . ARG A 1 83 ? -3.762 -3.880 -9.880 1.00 89.12 83 ARG A C 1
ATOM 639 O O . ARG A 1 83 ? -3.403 -4.517 -10.861 1.00 89.12 83 ARG A O 1
ATOM 646 N N . ASP A 1 84 ? -4.344 -2.689 -9.957 1.00 91.00 84 ASP A N 1
ATOM 647 C CA . ASP A 1 84 ? -4.650 -2.015 -11.224 1.00 91.00 84 ASP A CA 1
ATOM 648 C C . ASP A 1 84 ? -3.419 -1.365 -11.877 1.00 91.00 84 ASP A C 1
ATOM 650 O O . ASP A 1 84 ? -3.458 -0.975 -13.041 1.00 91.00 84 ASP A O 1
ATOM 654 N N . ALA A 1 85 ? -2.313 -1.242 -11.138 1.00 90.25 85 ALA A N 1
ATOM 655 C CA . ALA A 1 85 ? -1.083 -0.618 -11.615 1.00 90.25 85 ALA A CA 1
ATOM 656 C C . ALA A 1 85 ? -0.131 -1.601 -12.317 1.00 90.25 85 ALA A C 1
ATOM 658 O O . ALA A 1 85 ? 0.909 -1.180 -12.823 1.00 90.25 85 ALA A O 1
ATOM 659 N N . TRP A 1 86 ? -0.439 -2.903 -12.330 1.00 92.19 86 TRP A N 1
ATOM 660 C CA . TRP A 1 86 ? 0.394 -3.910 -12.982 1.00 92.19 86 TRP A CA 1
ATOM 661 C C . TRP A 1 86 ? -0.428 -5.072 -13.534 1.00 92.19 86 TRP A C 1
ATOM 663 O O . TRP A 1 86 ? -1.445 -5.485 -12.983 1.00 92.19 86 TRP A O 1
ATOM 673 N N . ASP A 1 87 ? 0.065 -5.648 -14.622 1.00 91.69 87 ASP A N 1
ATOM 674 C CA . ASP A 1 87 ? -0.522 -6.806 -15.276 1.00 91.69 87 ASP A CA 1
ATOM 675 C C . ASP A 1 87 ? 0.544 -7.879 -15.549 1.00 91.69 87 ASP A C 1
ATOM 677 O O . ASP A 1 87 ? 1.742 -7.704 -15.293 1.00 91.69 87 ASP A O 1
ATOM 681 N N . VAL A 1 88 ? 0.109 -9.020 -16.088 1.00 90.50 88 VAL A N 1
ATOM 682 C CA . VAL A 1 88 ? 1.021 -10.116 -16.446 1.00 90.50 88 VAL A CA 1
ATOM 683 C C . VAL A 1 88 ? 2.052 -9.647 -17.479 1.00 90.50 88 VAL A C 1
ATOM 685 O O . VAL A 1 88 ? 3.214 -10.046 -17.394 1.00 90.50 88 VAL A O 1
ATOM 688 N N . GLY A 1 89 ? 1.671 -8.764 -18.411 1.00 93.62 89 GLY A N 1
ATOM 689 C CA . GLY A 1 89 ? 2.582 -8.186 -19.397 1.00 93.62 89 GLY A CA 1
ATOM 690 C C . GLY A 1 89 ? 3.727 -7.406 -18.752 1.00 93.62 89 GLY A C 1
ATOM 691 O O . GLY A 1 89 ? 4.896 -7.659 -19.060 1.00 93.62 89 GLY A O 1
ATOM 692 N N . SER A 1 90 ? 3.403 -6.527 -17.803 1.00 91.19 90 SER A N 1
ATOM 693 C CA . SER A 1 90 ? 4.366 -5.720 -17.047 1.00 91.19 90 SER A CA 1
ATOM 694 C C . SER A 1 90 ? 5.361 -6.589 -16.275 1.00 91.19 90 SER A C 1
ATOM 696 O O . SER A 1 90 ? 6.572 -6.369 -16.345 1.00 91.19 90 SER A O 1
ATOM 698 N N . VAL A 1 91 ? 4.879 -7.641 -15.603 1.00 90.12 91 VAL A N 1
ATOM 699 C CA . VAL A 1 91 ? 5.743 -8.570 -14.854 1.00 90.12 91 VAL A CA 1
ATOM 700 C C . VAL A 1 91 ? 6.672 -9.339 -15.794 1.00 90.12 91 VAL A C 1
ATOM 702 O O . VAL A 1 91 ? 7.867 -9.460 -15.524 1.00 90.12 91 VAL A O 1
ATOM 705 N N . GLN A 1 92 ? 6.164 -9.824 -16.931 1.00 92.38 92 GLN A N 1
ATOM 706 C CA . GLN A 1 92 ? 6.979 -10.545 -17.914 1.00 92.38 92 GLN A CA 1
ATOM 707 C C . GLN A 1 92 ? 8.030 -9.648 -18.577 1.00 92.38 92 GLN A C 1
ATOM 709 O O . GLN A 1 92 ? 9.115 -10.119 -18.922 1.00 92.38 92 GLN A O 1
ATOM 714 N N . ALA A 1 93 ? 7.737 -8.362 -18.776 1.00 93.75 93 ALA A N 1
ATOM 715 C CA . ALA A 1 93 ? 8.710 -7.397 -19.282 1.00 93.75 93 ALA A CA 1
ATOM 716 C C . ALA A 1 93 ? 9.864 -7.187 -18.288 1.00 93.75 93 ALA A C 1
ATOM 718 O O . ALA A 1 93 ? 11.030 -7.276 -18.675 1.00 93.75 93 ALA A O 1
ATOM 719 N N . ILE A 1 94 ? 9.551 -6.994 -17.002 1.00 92.00 94 ILE A N 1
ATOM 720 C CA . ILE A 1 94 ? 10.559 -6.853 -15.942 1.00 92.00 94 ILE A CA 1
ATOM 721 C C . ILE A 1 94 ? 11.389 -8.132 -15.809 1.00 92.00 94 ILE A C 1
ATOM 723 O O . ILE A 1 94 ? 12.615 -8.061 -15.775 1.00 92.00 94 ILE A O 1
ATOM 727 N N . ARG A 1 95 ? 10.743 -9.306 -15.806 1.00 93.00 95 ARG A N 1
ATOM 728 C CA . ARG A 1 95 ? 11.441 -10.594 -15.715 1.00 93.00 95 ARG A CA 1
ATOM 729 C C . ARG A 1 95 ? 12.438 -10.773 -16.858 1.00 93.00 95 ARG A C 1
ATOM 731 O O . ARG A 1 95 ? 13.576 -11.148 -16.613 1.00 93.00 95 ARG A O 1
ATOM 738 N N . ARG A 1 96 ? 12.038 -10.462 -18.096 1.00 94.75 96 ARG A N 1
ATOM 739 C CA . ARG A 1 96 ? 12.941 -10.504 -19.260 1.00 94.75 96 ARG A CA 1
ATOM 740 C C . ARG A 1 96 ? 14.127 -9.556 -19.098 1.00 94.75 96 ARG A C 1
ATOM 742 O O . ARG A 1 96 ? 15.247 -9.958 -19.374 1.00 94.75 96 ARG A O 1
ATOM 749 N N . LYS A 1 97 ? 13.897 -8.340 -18.597 1.00 94.94 97 LYS A N 1
ATOM 750 C CA . LYS A 1 97 ? 14.964 -7.367 -18.329 1.00 94.94 97 LYS A CA 1
ATOM 751 C C . LYS A 1 97 ? 15.962 -7.845 -17.267 1.00 94.94 97 LYS A C 1
ATOM 753 O O . LYS A 1 97 ? 17.114 -7.462 -17.342 1.00 94.94 97 LYS A O 1
ATOM 758 N N . MET A 1 98 ? 15.533 -8.644 -16.290 1.00 92.62 98 MET A N 1
ATOM 759 C CA . MET A 1 98 ? 16.418 -9.186 -15.247 1.00 92.62 98 MET A CA 1
ATOM 760 C C . MET A 1 98 ? 17.287 -10.360 -15.723 1.00 92.62 98 MET A C 1
ATOM 762 O O . MET A 1 98 ? 18.289 -10.659 -15.083 1.00 92.62 98 MET A O 1
ATOM 766 N N . HIS A 1 99 ? 16.884 -11.048 -16.795 1.00 84.44 99 HIS A N 1
ATOM 767 C CA . HIS A 1 99 ? 17.625 -12.178 -17.370 1.00 84.44 99 HIS A CA 1
ATOM 768 C C . HIS A 1 99 ? 18.542 -11.785 -18.543 1.00 84.44 99 HIS A C 1
ATOM 770 O O . HIS A 1 99 ? 19.274 -12.646 -19.028 1.00 84.44 99 HIS A O 1
ATOM 776 N N . ASN A 1 100 ? 18.490 -10.523 -18.982 1.00 60.72 100 ASN A N 1
ATOM 777 C CA . ASN A 1 100 ? 19.430 -9.913 -19.928 1.00 60.72 100 ASN A CA 1
ATOM 778 C C . ASN A 1 100 ? 20.508 -9.138 -19.168 1.00 60.72 100 ASN A C 1
ATOM 780 O O . ASN A 1 100 ? 21.644 -9.094 -19.684 1.00 60.72 100 ASN A O 1
#

Radius of gyration: 23.88 Å; chains: 1; bounding box: 51×59×30 Å

Foldseek 3Di:
DDDDDDDDDPDDDDDPPVVPDPCVVVPPPDPDDPDPDDDCPVPDPDCVVVVVLVVVLCVVPVPVVVVDDPVRSVVVSVCVVVVVVDDPVRVVVVVVVVVD

InterPro domains:
  IPR008906 HAT, C-terminal dimerisation domain [PF05699] (38-80)
  IPR01233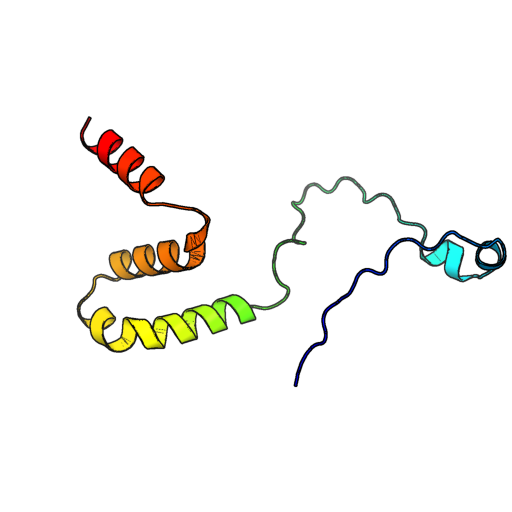7 Ribonuclease H-like superfamily [SSF53098] (42-84)

pLDDT: mean 73.05, std 18.09, range [37.66, 94.94]

Secondary structure (DSSP, 8-state):
------------PPPGGGGGSTHHHHT--------SS---TTS-SSTHHHHHHHHHHHHHHTTTTTTS-HHHHHHHHHHHHTGGG--HHHHHHHHHHHH-

Sequence (100 aa):
MACKGFKASSAAQPTEETTRSFLGVVFQKATPARTTYMSVSSIPPTSNECERFFSQAKLVYTEMRKSMDVNTLGVLVFLSYNRDAWDVGSVQAIRRKMHN